Protein AF-A0A925JQQ2-F1 (afdb_monomer)

Foldseek 3Di:
DPPDPDDDDDPLPPWDWDDDPPDIDTDDDDDDPDDPVVVLCCVFPQVNCVVPPQWGWPHGRVDDDWIKIWGPPDPDIDIDIDD

Radius of gyration: 16.37 Å; Cα contacts (8 Å, |Δi|>4): 87; chains: 1; bounding box: 34×39×33 Å

Sequence (83 aa):
MTDREQYVPGPASDAGIQKDGEKWTLILVRELHHSPAMVWQALTDPAHLIEWAPFDADRNLAAVGPVKLSTVGTPTPQVSDTT

pLDDT: mean 92.25, std 8.77, range [50.53, 98.31]

Solvent-accessible surface area (backbone atoms only — not comparable to full-atom values): 5499 Å² total; per-residue (Å²): 131,83,81,74,77,82,87,77,81,75,80,75,76,72,58,44,78,48,76,58,91,90,48,77,43,84,40,79,76,78,93,65,101,60,56,70,69,58,52,50,42,48,75,21,33,42,89,45,23,66,80,73,49,71,34,47,48,81,56,56,63,82,55,91,72,69,50,47,38,35,48,61,93,52,98,60,92,48,73,47,77,48,127

Mean predicted aligned error: 5.81 Å

Secondary structure (DSSP, 8-state):
---PPP--PPP-TTEEEEEETTEEEEEE----SS-HHHHHHHHH-HHHHTTT-SEEESS-TTS-S--EEEETT-SS--EEE--

Structure (mmCIF, N/CA/C/O backbone):
data_AF-A0A925JQQ2-F1
#
_entry.id   AF-A0A925JQQ2-F1
#
loop_
_atom_site.group_PDB
_atom_site.id
_atom_site.type_symbol
_atom_site.label_atom_id
_atom_site.label_alt_id
_atom_site.label_comp_id
_atom_site.label_asym_id
_atom_site.label_entity_id
_atom_site.label_seq_id
_atom_site.pdbx_PDB_ins_code
_atom_site.Cartn_x
_atom_site.Cartn_y
_atom_site.Cartn_z
_atom_site.occupancy
_atom_site.B_iso_or_equiv
_atom_site.auth_seq_id
_atom_site.auth_comp_id
_atom_site.auth_asym_id
_atom_site.auth_atom_id
_atom_site.pdbx_PDB_model_num
ATOM 1 N N . MET A 1 1 ? 22.206 20.403 3.532 1.00 50.53 1 MET A N 1
ATOM 2 C CA . MET A 1 1 ? 21.090 19.523 3.927 1.00 50.53 1 MET A CA 1
ATOM 3 C C . MET A 1 1 ? 19.849 20.379 3.878 1.00 50.53 1 MET A C 1
ATOM 5 O O . MET A 1 1 ? 19.812 21.370 4.589 1.00 50.53 1 MET A O 1
ATOM 9 N N . THR A 1 2 ? 18.928 20.100 2.962 1.00 53.03 2 THR A N 1
ATOM 10 C CA . THR A 1 2 ? 17.643 20.803 2.906 1.00 53.03 2 THR A CA 1
ATOM 11 C C . THR A 1 2 ? 16.915 20.514 4.214 1.00 53.03 2 THR A C 1
ATOM 13 O O . THR A 1 2 ? 16.760 19.341 4.557 1.00 53.03 2 THR A O 1
ATOM 16 N N . ASP 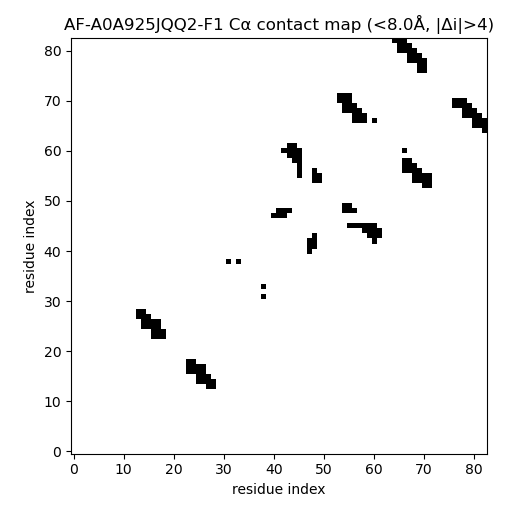A 1 3 ? 16.549 21.553 4.965 1.00 65.75 3 ASP A N 1
ATOM 17 C CA . ASP A 1 3 ? 15.676 21.406 6.129 1.00 65.75 3 ASP A CA 1
ATOM 18 C C . ASP A 1 3 ? 14.390 20.737 5.636 1.00 65.75 3 ASP A C 1
ATOM 20 O O . ASP A 1 3 ? 13.669 21.299 4.810 1.00 65.75 3 ASP A O 1
ATOM 24 N N . ARG A 1 4 ? 14.147 19.488 6.050 1.00 72.44 4 ARG A N 1
ATOM 25 C CA . ARG A 1 4 ? 12.849 18.857 5.810 1.00 72.44 4 ARG A CA 1
ATOM 26 C C . ARG A 1 4 ? 11.849 19.629 6.653 1.00 72.44 4 ARG A C 1
ATOM 28 O O . ARG A 1 4 ? 12.059 19.768 7.856 1.00 72.44 4 ARG A O 1
ATOM 35 N N . GLU A 1 5 ? 10.790 20.123 6.019 1.00 80.25 5 GLU A N 1
ATOM 36 C CA . GLU A 1 5 ? 9.694 20.773 6.730 1.00 80.25 5 GLU A CA 1
ATOM 37 C C . GLU A 1 5 ? 9.246 19.900 7.905 1.00 80.25 5 GLU A C 1
ATOM 39 O O . GLU A 1 5 ? 9.173 18.670 7.809 1.00 80.25 5 GLU A O 1
ATOM 44 N N . GLN A 1 6 ? 8.994 20.544 9.042 1.00 83.75 6 GLN A N 1
ATOM 45 C CA . GLN A 1 6 ? 8.578 19.846 10.244 1.00 83.75 6 GLN A CA 1
ATOM 46 C C . GLN A 1 6 ? 7.232 19.163 9.971 1.00 83.75 6 GLN A C 1
ATOM 48 O O . GLN A 1 6 ? 6.242 19.825 9.670 1.00 83.75 6 GLN A O 1
ATOM 53 N N . TYR A 1 7 ? 7.200 17.831 10.046 1.00 83.50 7 TYR A N 1
ATOM 54 C CA . TYR A 1 7 ? 5.987 17.057 9.796 1.00 83.50 7 TYR A CA 1
ATOM 55 C C . TYR A 1 7 ? 4.939 17.348 10.879 1.00 83.50 7 TYR A C 1
ATOM 57 O O . TYR A 1 7 ? 5.125 16.985 12.041 1.00 83.50 7 TYR A O 1
ATOM 65 N N . VAL A 1 8 ? 3.835 17.990 10.490 1.00 87.38 8 VAL A N 1
ATOM 66 C CA . VAL A 1 8 ? 2.677 18.257 11.353 1.00 87.38 8 VAL A CA 1
ATOM 67 C C . VAL A 1 8 ? 1.488 17.454 10.819 1.00 87.38 8 VAL A C 1
ATOM 69 O O . VAL A 1 8 ? 0.789 17.925 9.920 1.00 87.38 8 VAL A O 1
ATOM 72 N N . PRO A 1 9 ? 1.263 16.219 11.305 1.00 84.56 9 PRO A N 1
ATOM 73 C CA . PRO A 1 9 ? 0.135 15.422 10.847 1.00 84.56 9 PRO A CA 1
ATOM 74 C C . PRO A 1 9 ? -1.190 16.050 11.278 1.00 84.56 9 PRO A C 1
ATOM 76 O O . PRO A 1 9 ? -1.320 16.576 12.385 1.00 84.56 9 PRO A O 1
ATOM 79 N N . GLY A 1 10 ? -2.200 15.932 10.416 1.00 83.25 10 GLY A N 1
ATOM 80 C CA . GLY A 1 10 ? -3.583 16.191 10.800 1.00 83.25 10 GLY A CA 1
ATOM 81 C C . GLY A 1 10 ? -4.104 15.160 11.815 1.00 83.25 10 GLY A C 1
ATOM 82 O O . GLY A 1 10 ? -3.461 14.130 12.047 1.00 83.25 10 GLY A O 1
ATOM 83 N N . PRO A 1 11 ? -5.280 15.404 12.420 1.00 83.88 11 PRO A N 1
ATOM 84 C CA . PRO A 1 11 ? -5.940 14.405 13.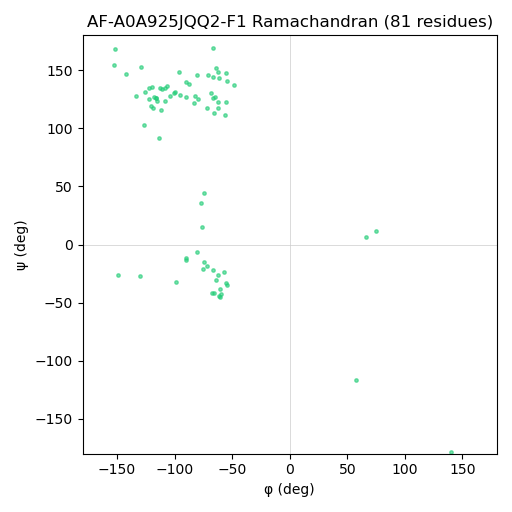257 1.00 83.88 11 PRO A CA 1
ATOM 85 C C . PRO A 1 11 ? -6.150 13.101 12.473 1.00 83.88 11 PRO A C 1
ATOM 87 O O . PRO A 1 11 ? -6.393 13.127 11.267 1.00 83.88 11 PRO A O 1
ATOM 90 N N . ALA A 1 12 ? -6.095 11.956 13.160 1.00 83.06 12 ALA A N 1
ATOM 91 C CA . ALA A 1 12 ? -6.340 10.632 12.578 1.00 83.06 12 ALA A CA 1
ATOM 92 C C . ALA A 1 12 ? -7.838 10.385 12.302 1.00 83.06 12 ALA A C 1
ATOM 94 O O . ALA A 1 12 ? -8.381 9.330 12.629 1.00 83.06 12 ALA A O 1
ATOM 95 N N . SER A 1 13 ? -8.517 11.385 11.742 1.00 80.62 13 SER A N 1
ATOM 96 C CA . SER A 1 13 ? -9.918 11.319 11.354 1.00 80.62 13 SER A CA 1
ATOM 97 C C . SER A 1 13 ? -10.149 10.118 10.432 1.00 80.62 13 SER A C 1
ATOM 99 O O . SER A 1 13 ? -9.294 9.769 9.610 1.00 80.62 13 SER A O 1
ATOM 101 N N . ASP A 1 14 ? -11.285 9.452 10.632 1.00 85.25 14 ASP A N 1
ATOM 102 C CA . AS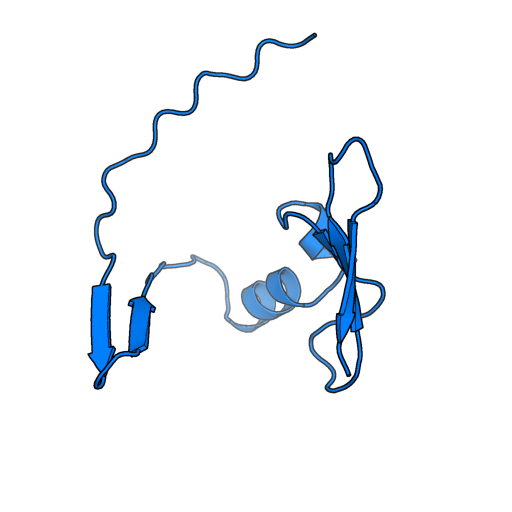P A 1 14 ? -11.716 8.245 9.911 1.00 85.25 14 ASP A CA 1
ATOM 103 C C . ASP A 1 14 ? -10.862 6.987 10.144 1.00 85.25 14 ASP A C 1
ATOM 105 O O . ASP A 1 14 ? -11.096 5.953 9.513 1.00 85.25 14 ASP A O 1
ATOM 109 N N . ALA A 1 15 ? -9.890 7.031 11.065 1.00 91.88 15 ALA A N 1
ATOM 110 C CA . ALA A 1 15 ? -9.206 5.829 11.519 1.00 91.88 15 ALA A CA 1
ATOM 111 C C . ALA A 1 15 ? -10.145 4.991 12.397 1.00 91.88 15 ALA A C 1
ATOM 113 O O . ALA A 1 15 ? -10.576 5.412 13.472 1.00 91.88 15 A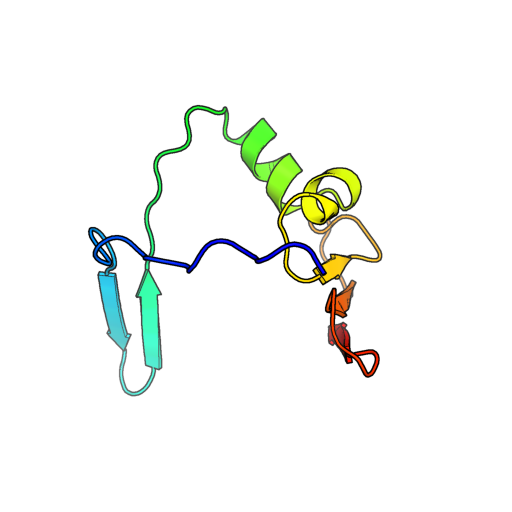LA A O 1
ATOM 114 N N . GLY A 1 16 ? -10.450 3.782 11.938 1.00 93.88 16 GLY A N 1
ATOM 115 C CA . GLY A 1 16 ? -11.179 2.780 12.702 1.00 93.88 16 GLY A CA 1
ATOM 116 C C . GLY A 1 16 ? -10.225 1.802 13.377 1.00 93.88 16 GLY A C 1
ATOM 117 O O . GLY A 1 16 ? -9.176 1.463 12.832 1.00 93.88 16 GLY A O 1
ATOM 118 N N . ILE A 1 17 ? -10.617 1.297 14.544 1.00 95.00 17 ILE A N 1
ATOM 119 C CA . ILE A 1 17 ? -9.958 0.157 15.183 1.00 95.00 17 ILE A CA 1
ATOM 120 C C . ILE A 1 17 ? -10.959 -0.978 15.354 1.00 95.00 17 ILE A C 1
ATOM 122 O O . ILE A 1 17 ? -12.094 -0.766 15.781 1.00 95.00 17 ILE A O 1
ATOM 126 N N . GLN A 1 18 ? -10.536 -2.192 15.027 1.00 96.81 18 GLN A N 1
ATOM 127 C CA . GLN A 1 18 ? -11.296 -3.410 15.287 1.00 96.81 18 GLN A CA 1
ATOM 128 C C . GLN A 1 18 ? -10.459 -4.351 16.144 1.00 96.81 18 GLN A C 1
ATOM 130 O O . GLN A 1 18 ? -9.268 -4.540 15.889 1.00 96.81 18 GLN A O 1
ATOM 135 N N . LYS A 1 19 ? -11.089 -4.929 17.167 1.00 97.25 19 LYS A N 1
ATOM 136 C CA . LYS A 1 19 ? -10.476 -5.916 18.053 1.00 97.25 19 LYS A CA 1
ATOM 137 C C . LYS A 1 19 ? -11.204 -7.245 17.907 1.00 97.25 19 LYS A C 1
ATOM 139 O O . LYS A 1 19 ? -12.414 -7.296 18.108 1.00 97.25 19 LYS A O 1
ATOM 144 N N . ASP A 1 20 ? -10.450 -8.296 17.615 1.00 96.00 20 ASP A N 1
ATOM 145 C CA . ASP A 1 20 ? -10.918 -9.680 17.576 1.00 96.00 20 ASP A CA 1
ATOM 146 C C . ASP A 1 20 ? -10.016 -10.532 18.479 1.00 96.00 20 ASP A C 1
ATOM 148 O O . ASP A 1 20 ? -8.857 -10.802 18.157 1.00 96.00 20 ASP A O 1
ATOM 152 N N . GLY A 1 21 ? -10.507 -10.864 19.677 1.00 95.69 21 GLY A N 1
ATOM 153 C CA . GLY A 1 21 ? -9.689 -11.480 20.724 1.00 95.69 21 GLY A CA 1
ATOM 154 C C . GLY A 1 21 ? -8.480 -10.610 21.089 1.00 95.69 21 GLY A C 1
ATOM 155 O O . GLY A 1 21 ? -8.637 -9.493 21.582 1.00 95.69 21 GLY A O 1
ATOM 156 N N . GLU A 1 22 ? -7.269 -11.113 20.849 1.00 96.62 22 GLU A N 1
ATOM 157 C CA . GLU A 1 22 ? -6.010 -10.376 21.051 1.00 96.62 22 GLU A CA 1
ATOM 158 C C . GLU A 1 22 ? -5.554 -9.593 19.809 1.00 96.62 22 GLU A C 1
ATOM 160 O O . GLU A 1 22 ? -4.653 -8.755 19.895 1.00 96.62 22 GLU A O 1
ATOM 165 N N . LYS A 1 23 ? -6.179 -9.832 18.650 1.00 96.69 23 LYS A N 1
ATOM 166 C CA . LYS A 1 23 ? -5.802 -9.206 17.386 1.00 96.69 23 LYS A CA 1
ATOM 167 C C . LYS A 1 23 ? -6.419 -7.817 17.272 1.00 96.69 23 LYS A C 1
ATOM 169 O O . LYS A 1 23 ? -7.632 -7.648 17.379 1.00 96.69 23 LYS A O 1
ATOM 174 N N . TRP A 1 24 ? -5.577 -6.833 16.981 1.00 97.12 24 TRP A N 1
ATOM 175 C CA . TRP A 1 24 ? -5.988 -5.465 16.681 1.00 97.12 24 TRP A CA 1
ATOM 176 C C . TRP A 1 24 ? -5.783 -5.166 15.200 1.00 97.12 24 TRP A C 1
ATOM 178 O O . TRP A 1 24 ? -4.739 -5.487 14.636 1.00 97.12 24 TRP A O 1
ATOM 188 N N . THR A 1 25 ? -6.776 -4.540 14.576 1.00 96.75 25 THR A N 1
ATOM 189 C CA . THR A 1 25 ? -6.733 -4.105 13.176 1.00 96.75 25 THR A CA 1
ATOM 190 C C . THR A 1 25 ? -6.979 -2.605 13.109 1.00 96.75 25 THR A C 1
ATOM 192 O O . THR A 1 25 ? -7.992 -2.124 13.615 1.00 96.75 25 THR A O 1
ATOM 195 N N . LEU A 1 26 ? -6.055 -1.880 12.478 1.00 95.38 26 LEU A N 1
ATOM 196 C CA . LEU A 1 26 ? -6.221 -0.477 12.110 1.00 95.38 26 LEU A CA 1
ATOM 197 C C . LEU A 1 26 ? -6.827 -0.407 10.705 1.00 95.38 26 LEU A C 1
ATOM 199 O O . LEU A 1 26 ? -6.294 -1.009 9.774 1.00 95.38 26 LEU A O 1
ATOM 203 N N . ILE A 1 27 ? -7.921 0.333 10.553 1.00 94.94 27 ILE A N 1
ATOM 204 C CA . ILE A 1 27 ? -8.615 0.530 9.279 1.00 94.94 27 ILE A CA 1
ATOM 205 C C . ILE A 1 27 ? -8.514 2.004 8.911 1.00 94.94 27 ILE A C 1
ATOM 207 O O . ILE A 1 27 ? -8.937 2.869 9.675 1.00 94.94 27 ILE A O 1
ATOM 211 N N . LEU A 1 28 ? -7.970 2.283 7.730 1.00 92.12 28 LEU A N 1
ATOM 212 C CA . LEU A 1 28 ? -7.878 3.625 7.165 1.00 92.12 28 LEU A CA 1
ATOM 213 C C . LEU A 1 28 ? -8.659 3.648 5.853 1.00 92.12 28 LEU A C 1
ATOM 215 O O . LEU A 1 28 ? -8.305 2.936 4.915 1.00 92.12 28 LEU A O 1
ATOM 219 N N . VAL A 1 29 ? -9.711 4.463 5.785 1.00 91.50 29 VAL A N 1
ATOM 220 C CA . VAL A 1 29 ? -10.477 4.681 4.551 1.00 91.50 29 VAL A CA 1
ATOM 221 C C . VAL A 1 29 ? -10.022 5.994 3.921 1.00 91.50 29 VAL A C 1
ATOM 223 O O . VAL A 1 29 ? -9.882 7.010 4.607 1.00 91.50 29 VAL A O 1
ATOM 226 N N . ARG A 1 30 ? -9.730 5.971 2.619 1.00 89.31 30 ARG A N 1
ATOM 227 C CA . ARG A 1 30 ? -9.330 7.149 1.843 1.00 89.31 30 ARG A CA 1
ATOM 228 C C . ARG A 1 30 ? -10.112 7.186 0.543 1.00 89.31 30 ARG A C 1
ATOM 230 O O . ARG A 1 30 ? -10.126 6.205 -0.197 1.00 89.31 30 ARG A O 1
ATOM 237 N N . GLU A 1 31 ? -10.736 8.323 0.270 1.00 91.69 31 GLU A N 1
ATOM 238 C CA . GLU A 1 31 ? -11.319 8.596 -1.038 1.00 91.69 31 GLU A CA 1
ATOM 239 C C . GLU A 1 31 ? -10.209 9.031 -1.995 1.00 91.69 31 GLU A C 1
ATOM 241 O O . GLU A 1 31 ? -9.449 9.956 -1.710 1.00 91.69 31 GLU A O 1
ATOM 246 N N . LEU A 1 32 ? -10.098 8.342 -3.130 1.00 94.06 32 LEU A N 1
ATOM 247 C CA . LEU A 1 32 ? -9.137 8.662 -4.178 1.00 94.06 32 LEU A CA 1
ATOM 248 C C . LEU A 1 32 ? -9.905 9.053 -5.436 1.00 94.06 32 LEU A C 1
ATOM 250 O O . LEU A 1 32 ? -10.719 8.283 -5.938 1.00 94.06 32 LEU A O 1
ATOM 254 N N . HIS A 1 33 ? -9.608 10.230 -5.985 1.00 96.69 33 HIS A N 1
ATOM 255 C CA . HIS A 1 33 ? -10.229 10.741 -7.215 1.00 96.69 33 HIS A CA 1
ATOM 256 C C . HIS A 1 33 ? -9.664 10.087 -8.492 1.00 96.69 33 HIS A C 1
ATOM 258 O O . HIS A 1 33 ? -9.498 10.738 -9.520 1.00 96.69 33 HIS A O 1
ATOM 264 N N . HIS A 1 34 ? -9.343 8.798 -8.419 1.00 96.94 34 HIS A N 1
ATOM 265 C CA . HIS A 1 34 ? -8.786 7.996 -9.502 1.00 96.94 34 HIS A CA 1
ATOM 266 C C . HIS A 1 34 ? -9.606 6.714 -9.655 1.00 96.94 34 HIS A C 1
ATOM 268 O O . HIS A 1 34 ? -10.204 6.223 -8.699 1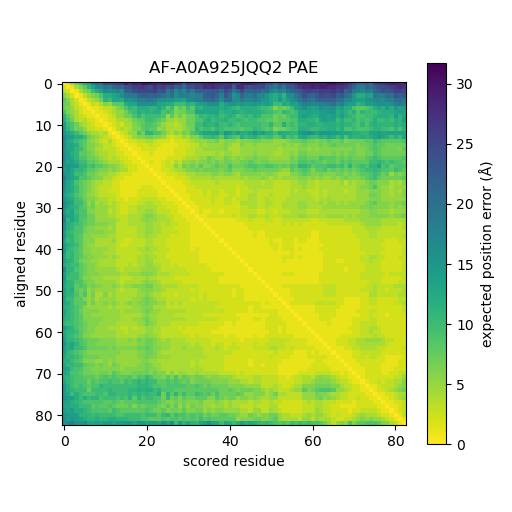.00 96.94 34 HIS A O 1
ATOM 274 N N . SER A 1 35 ? -9.639 6.154 -10.865 1.00 98.25 35 SER A N 1
ATOM 275 C CA . SER A 1 35 ? -10.307 4.874 -11.094 1.00 98.25 35 SER A CA 1
ATOM 276 C C . SER A 1 35 ? -9.608 3.748 -10.318 1.00 98.25 35 SER A C 1
ATOM 278 O O . SER A 1 35 ? -8.387 3.804 -10.130 1.00 98.25 35 SER A O 1
ATOM 280 N N . PRO A 1 36 ? -10.331 2.681 -9.929 1.00 97.94 36 PRO A N 1
ATOM 281 C CA . PRO A 1 36 ? -9.729 1.548 -9.228 1.00 97.94 36 PRO A CA 1
ATOM 282 C C . PRO A 1 36 ? -8.534 0.934 -9.965 1.00 97.94 36 PRO A C 1
ATOM 284 O O . PRO A 1 36 ? -7.572 0.527 -9.327 1.00 97.94 36 PRO A O 1
ATOM 287 N N . ALA A 1 37 ? -8.557 0.912 -11.302 1.00 98.19 37 ALA A N 1
ATOM 288 C CA . ALA A 1 37 ? -7.454 0.389 -12.106 1.00 98.19 37 ALA A CA 1
ATOM 289 C C . ALA A 1 37 ? -6.173 1.231 -11.972 1.00 98.19 37 ALA A C 1
ATOM 291 O O . ALA A 1 37 ? -5.089 0.670 -11.833 1.00 98.19 37 ALA A O 1
ATOM 292 N N . MET A 1 38 ? -6.295 2.564 -11.962 1.00 98.00 38 MET A N 1
ATOM 293 C CA . MET A 1 38 ? -5.143 3.454 -11.764 1.00 98.00 38 MET A CA 1
ATOM 294 C C . MET A 1 38 ? -4.585 3.334 -10.346 1.00 98.00 38 MET A C 1
ATOM 296 O O . MET A 1 38 ? -3.374 3.252 -10.165 1.00 98.00 38 MET A O 1
ATOM 300 N N . VAL A 1 39 ? -5.465 3.262 -9.341 1.00 97.75 39 VAL A N 1
ATOM 301 C CA . VAL A 1 39 ? -5.044 3.035 -7.951 1.00 97.75 39 VAL A CA 1
ATOM 302 C C . VAL A 1 39 ? -4.333 1.689 -7.827 1.00 97.75 39 VAL A C 1
ATOM 304 O O . VAL A 1 39 ? -3.269 1.613 -7.223 1.00 97.75 39 VAL A O 1
ATOM 307 N N . TRP A 1 40 ? -4.870 0.635 -8.441 1.00 97.94 40 TRP A N 1
ATOM 308 C CA . TRP A 1 40 ? -4.248 -0.685 -8.411 1.00 97.94 40 TRP A CA 1
ATOM 309 C C . TRP A 1 40 ? -2.845 -0.678 -9.021 1.00 97.94 40 TRP A C 1
ATOM 311 O O . TRP A 1 40 ? -1.924 -1.237 -8.429 1.00 97.94 40 TRP A O 1
ATOM 321 N N . GLN A 1 41 ? -2.650 0.004 -10.153 1.00 98.19 41 GLN A N 1
ATOM 322 C CA . GLN A 1 41 ? -1.324 0.162 -10.752 1.00 98.19 41 GLN A CA 1
ATOM 323 C C . GLN A 1 41 ? -0.363 0.894 -9.807 1.00 98.19 41 GLN A C 1
ATOM 325 O O . GLN A 1 41 ? 0.744 0.413 -9.584 1.00 98.19 41 GLN A O 1
ATOM 330 N N . ALA A 1 42 ? -0.804 1.988 -9.179 1.00 97.75 42 ALA A N 1
ATOM 331 C CA . ALA A 1 42 ? 0.015 2.748 -8.232 1.00 97.75 42 ALA A CA 1
ATOM 332 C C . ALA A 1 42 ? 0.438 1.943 -6.987 1.00 97.75 42 ALA A C 1
ATOM 334 O O . ALA A 1 42 ? 1.464 2.244 -6.377 1.00 97.75 42 ALA A O 1
ATOM 335 N N . LEU A 1 43 ? -0.346 0.924 -6.617 1.00 96.88 43 LEU A N 1
ATOM 336 C CA . LEU A 1 43 ? -0.075 0.028 -5.491 1.00 96.88 43 LEU A CA 1
ATOM 337 C C . LEU A 1 43 ? 0.753 -1.211 -5.866 1.00 96.88 43 LEU A C 1
ATOM 339 O O . LEU A 1 43 ? 1.201 -1.919 -4.965 1.00 96.88 43 LEU A O 1
ATOM 343 N N . THR A 1 44 ? 0.924 -1.522 -7.155 1.00 98.06 44 THR A N 1
ATOM 344 C CA . THR A 1 44 ? 1.486 -2.819 -7.579 1.00 98.06 44 THR A CA 1
ATOM 345 C C . THR A 1 44 ? 2.631 -2.742 -8.578 1.00 98.06 44 THR A C 1
ATOM 347 O O . THR A 1 44 ? 3.469 -3.645 -8.602 1.00 98.06 44 THR A O 1
ATOM 350 N N . ASP A 1 45 ? 2.697 -1.692 -9.391 1.00 98.31 45 ASP A N 1
ATOM 351 C CA . ASP A 1 45 ? 3.752 -1.489 -10.379 1.00 98.31 45 ASP A CA 1
ATOM 352 C C . ASP A 1 45 ? 4.998 -0.863 -9.717 1.00 98.31 45 ASP A C 1
ATOM 354 O O . ASP A 1 45 ? 4.894 0.239 -9.170 1.00 98.31 45 ASP A O 1
ATOM 358 N N . PRO A 1 46 ? 6.187 -1.500 -9.778 1.00 97.69 46 PRO A N 1
ATOM 359 C CA . PRO A 1 46 ? 7.413 -0.963 -9.187 1.00 97.69 46 PRO A CA 1
ATOM 360 C C . PRO A 1 46 ? 7.765 0.439 -9.687 1.00 97.69 46 PRO A C 1
ATOM 362 O O . PRO A 1 46 ? 8.265 1.253 -8.914 1.00 97.69 46 PRO A O 1
ATOM 365 N N . ALA A 1 47 ? 7.445 0.750 -10.950 1.00 97.50 47 ALA A N 1
ATOM 366 C CA . ALA A 1 47 ? 7.694 2.072 -11.521 1.00 97.50 47 ALA A CA 1
ATOM 367 C C . ALA A 1 47 ? 6.836 3.177 -10.881 1.00 97.50 47 ALA A C 1
ATOM 369 O O . ALA A 1 47 ? 7.201 4.344 -10.956 1.00 97.50 47 ALA A O 1
ATOM 370 N N . HIS A 1 48 ? 5.710 2.821 -10.258 1.00 97.62 48 HIS A N 1
ATOM 371 C CA . HIS A 1 48 ? 4.848 3.759 -9.539 1.00 97.62 48 HIS A CA 1
ATOM 372 C C . HIS A 1 48 ? 5.104 3.733 -8.028 1.00 97.62 48 HIS A C 1
ATOM 374 O O . HIS A 1 48 ? 4.979 4.763 -7.368 1.00 97.62 48 HIS A O 1
ATOM 380 N N . LEU A 1 49 ? 5.472 2.575 -7.470 1.00 97.25 49 LEU A N 1
ATOM 381 C CA . LEU A 1 49 ? 5.783 2.429 -6.045 1.00 97.25 49 LEU A CA 1
ATOM 382 C C . LEU A 1 49 ? 6.960 3.314 -5.620 1.00 97.25 49 LEU A C 1
ATOM 384 O O . LEU A 1 49 ? 6.889 3.912 -4.552 1.00 97.25 49 LEU A O 1
ATOM 388 N N . ILE A 1 50 ? 7.987 3.465 -6.463 1.00 94.69 50 ILE A N 1
ATOM 389 C CA . ILE A 1 50 ? 9.181 4.277 -6.160 1.00 94.69 50 ILE A CA 1
ATOM 390 C C . ILE A 1 50 ? 8.865 5.746 -5.821 1.00 94.69 50 ILE A C 1
ATOM 392 O O . ILE A 1 50 ? 9.633 6.404 -5.124 1.00 94.69 50 ILE A O 1
ATOM 396 N N . GLU A 1 51 ? 7.718 6.259 -6.274 1.00 94.94 51 GLU A N 1
ATOM 397 C CA . GLU A 1 51 ? 7.310 7.647 -6.042 1.00 94.94 51 GLU A CA 1
ATOM 398 C C . GLU A 1 51 ? 6.827 7.907 -4.607 1.00 94.94 51 GLU A C 1
ATOM 400 O O . GLU A 1 51 ? 6.804 9.055 -4.161 1.00 94.94 51 GLU A O 1
ATOM 405 N N . TRP A 1 52 ? 6.406 6.874 -3.866 1.00 94.12 52 TRP A N 1
ATOM 406 C CA . TRP A 1 52 ? 5.757 7.079 -2.563 1.00 94.12 52 TRP A CA 1
ATOM 407 C C . TRP A 1 52 ? 5.972 5.964 -1.535 1.00 94.12 52 TRP A C 1
ATOM 409 O O . TRP A 1 52 ? 5.870 6.218 -0.331 1.00 94.12 52 TRP A O 1
ATOM 419 N N . ALA A 1 53 ? 6.224 4.732 -1.971 1.00 95.81 53 ALA A N 1
ATOM 420 C CA . ALA A 1 53 ? 6.369 3.598 -1.079 1.00 95.81 53 ALA A CA 1
ATOM 421 C C . ALA A 1 53 ? 7.690 3.697 -0.300 1.00 95.81 53 ALA A C 1
ATOM 423 O O . ALA A 1 53 ? 8.711 4.133 -0.831 1.00 95.81 53 ALA A O 1
ATOM 424 N N . PRO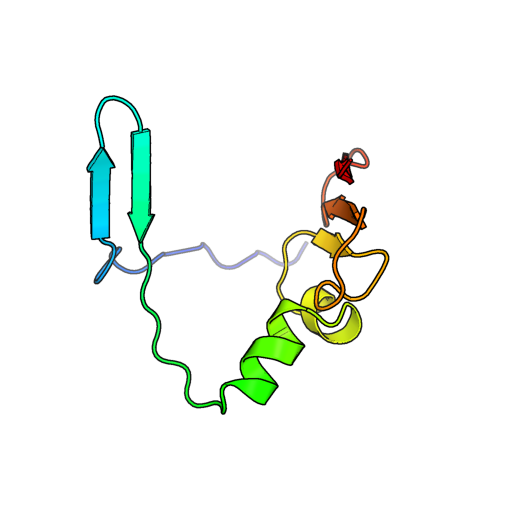 A 1 54 ? 7.723 3.237 0.959 1.00 94.56 54 PRO A N 1
ATOM 425 C CA . PRO A 1 54 ? 8.951 3.208 1.746 1.00 94.56 54 PRO A CA 1
ATOM 426 C C . PRO A 1 54 ? 9.895 2.058 1.337 1.00 94.56 54 PRO A C 1
ATOM 428 O O . PRO A 1 54 ? 10.807 1.719 2.094 1.00 94.56 54 PR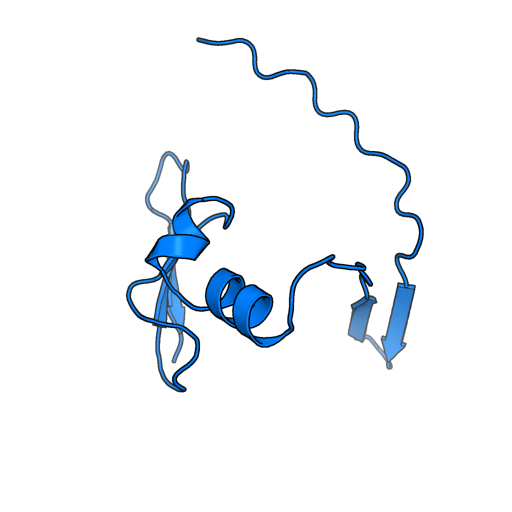O A O 1
ATOM 431 N N . PHE A 1 55 ? 9.679 1.432 0.178 1.00 95.81 55 PHE A N 1
ATOM 432 C CA . PHE A 1 55 ? 10.468 0.316 -0.328 1.00 95.81 55 PHE A CA 1
ATOM 433 C C . PHE A 1 55 ? 10.457 0.243 -1.860 1.00 95.81 55 PHE A C 1
ATOM 435 O O . PHE A 1 55 ? 9.476 0.621 -2.499 1.00 95.81 55 PHE A O 1
ATOM 442 N N . ASP A 1 56 ? 11.509 -0.355 -2.414 1.00 95.81 56 ASP A N 1
ATOM 443 C CA . ASP A 1 56 ? 11.546 -0.850 -3.789 1.00 95.81 56 ASP A CA 1
ATOM 444 C C . ASP A 1 56 ? 11.080 -2.311 -3.834 1.00 95.81 56 ASP A C 1
ATOM 446 O O . ASP A 1 56 ? 11.449 -3.113 -2.969 1.00 95.81 56 ASP A O 1
ATOM 450 N N . ALA A 1 57 ? 10.303 -2.667 -4.858 1.00 97.25 57 ALA A N 1
ATOM 451 C CA . ALA A 1 57 ? 9.898 -4.041 -5.148 1.00 97.25 57 ALA A CA 1
ATOM 452 C C . ALA A 1 57 ? 10.656 -4.582 -6.368 1.00 97.25 57 ALA A C 1
ATOM 454 O O . ALA A 1 57 ? 10.767 -3.903 -7.389 1.00 97.25 57 ALA A O 1
ATOM 455 N N . ASP A 1 58 ? 11.144 -5.821 -6.291 1.00 96.94 58 ASP A N 1
ATOM 456 C CA . ASP A 1 58 ? 11.892 -6.463 -7.382 1.00 96.94 58 ASP A CA 1
ATOM 457 C C . ASP A 1 58 ? 11.015 -6.909 -8.567 1.00 96.94 58 ASP A C 1
ATOM 459 O O . ASP A 1 58 ? 11.521 -7.194 -9.655 1.00 96.94 58 ASP A O 1
ATOM 463 N N . ARG A 1 59 ? 9.694 -6.956 -8.372 1.00 97.44 59 ARG A N 1
ATOM 464 C CA . ARG A 1 59 ? 8.705 -7.339 -9.384 1.00 97.44 59 ARG A CA 1
ATOM 465 C C . ARG A 1 59 ? 7.354 -6.678 -9.134 1.00 97.44 59 ARG A C 1
ATOM 467 O O . ARG A 1 59 ? 7.081 -6.157 -8.058 1.00 97.44 59 ARG A O 1
ATOM 474 N N . ASN A 1 60 ? 6.474 -6.771 -10.129 1.00 98.00 60 ASN A N 1
ATOM 475 C CA . ASN A 1 60 ? 5.093 -6.320 -10.003 1.00 98.00 60 ASN A CA 1
ATOM 476 C C . ASN A 1 60 ? 4.316 -7.154 -8.968 1.00 98.00 60 ASN A C 1
ATOM 478 O O . ASN A 1 60 ? 4.273 -8.386 -9.066 1.00 98.00 60 ASN A O 1
ATOM 482 N N . LEU A 1 61 ? 3.691 -6.464 -8.008 1.00 97.81 61 LEU A N 1
ATOM 483 C CA . LEU A 1 61 ? 2.961 -7.050 -6.878 1.00 97.81 61 LEU A CA 1
ATOM 484 C C . LEU A 1 61 ? 1.540 -7.513 -7.237 1.00 97.81 61 LEU A C 1
ATOM 486 O O . LEU A 1 61 ? 0.872 -8.136 -6.416 1.00 97.81 61 LEU A O 1
ATOM 490 N N . ALA A 1 62 ? 1.060 -7.241 -8.453 1.00 97.56 62 ALA A N 1
ATOM 491 C CA . ALA A 1 62 ? -0.241 -7.717 -8.924 1.00 97.56 62 ALA A CA 1
ATOM 492 C C . ALA A 1 62 ? -0.248 -9.230 -9.200 1.00 97.56 62 ALA A C 1
ATOM 494 O O . ALA A 1 62 ? -1.315 -9.837 -9.292 1.00 97.56 62 ALA A O 1
ATOM 495 N N . ALA A 1 63 ? 0.928 -9.845 -9.353 1.00 96.75 63 ALA A N 1
ATOM 496 C CA . ALA A 1 63 ? 1.071 -11.277 -9.566 1.00 96.75 63 ALA A CA 1
ATOM 497 C C . ALA A 1 63 ? 1.456 -11.984 -8.263 1.00 96.75 63 ALA A C 1
ATOM 499 O O . ALA A 1 63 ? 2.430 -11.617 -7.611 1.00 96.75 63 ALA A O 1
ATOM 500 N N . VAL A 1 64 ? 0.731 -13.055 -7.933 1.00 96.06 64 VAL A N 1
ATOM 501 C CA . VAL A 1 64 ? 1.002 -13.882 -6.750 1.00 96.06 64 VAL A CA 1
ATOM 502 C C . VAL A 1 64 ? 2.398 -14.515 -6.832 1.00 96.06 64 VAL A C 1
ATOM 504 O O . VAL A 1 64 ? 2.862 -14.919 -7.905 1.00 96.06 64 VAL A O 1
ATOM 507 N N . GLY A 1 65 ? 3.062 -14.616 -5.684 1.00 95.62 65 GLY A N 1
ATOM 508 C CA . GLY A 1 65 ? 4.320 -15.333 -5.504 1.00 95.62 65 GLY A CA 1
ATOM 509 C C . GLY A 1 65 ? 5.292 -14.589 -4.588 1.00 95.62 65 GLY A C 1
ATOM 510 O O . GLY A 1 65 ? 4.960 -13.508 -4.099 1.00 95.62 65 GLY A O 1
ATOM 511 N N . PRO A 1 66 ? 6.490 -15.155 -4.375 1.00 97.12 66 PRO A N 1
ATOM 512 C CA . PRO A 1 66 ? 7.521 -14.523 -3.566 1.00 97.12 66 PRO A CA 1
ATOM 513 C C . PRO A 1 66 ? 7.954 -13.190 -4.186 1.00 97.12 66 PRO A C 1
ATOM 515 O O . PRO A 1 66 ? 7.939 -13.022 -5.414 1.00 97.12 66 PRO A O 1
ATOM 518 N N . VAL A 1 67 ? 8.335 -12.262 -3.312 1.00 97.06 67 VAL A N 1
ATOM 519 C CA . VAL A 1 67 ? 8.800 -10.911 -3.638 1.00 97.06 67 VAL A CA 1
ATOM 520 C C . VAL A 1 67 ? 9.921 -10.523 -2.685 1.00 97.06 67 VAL A C 1
ATOM 522 O O . VAL A 1 67 ? 9.903 -10.906 -1.506 1.00 97.06 67 VAL A O 1
ATOM 525 N N . LYS A 1 68 ? 10.8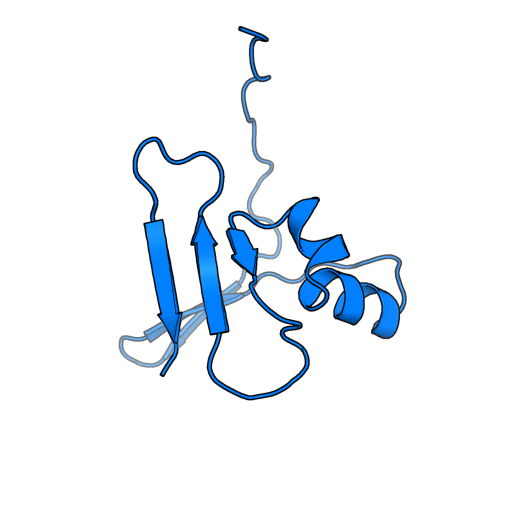61 -9.734 -3.196 1.00 97.38 68 LYS A N 1
ATOM 526 C CA . LYS A 1 68 ? 11.913 -9.091 -2.423 1.00 97.38 68 LYS A CA 1
ATOM 527 C C . LYS A 1 68 ? 11.640 -7.592 -2.325 1.00 97.38 68 LYS A C 1
ATOM 529 O O . LYS A 1 68 ? 11.529 -6.904 -3.339 1.00 97.38 68 LYS A O 1
ATOM 534 N N . LEU A 1 69 ? 11.564 -7.082 -1.098 1.00 96.88 69 LEU A N 1
ATOM 535 C CA . LEU A 1 69 ? 11.349 -5.662 -0.805 1.00 96.88 69 LEU A CA 1
ATOM 536 C C . LEU A 1 69 ? 12.599 -5.057 -0.166 1.00 96.88 69 LEU A C 1
ATOM 538 O O . LEU A 1 69 ? 13.167 -5.658 0.748 1.00 96.88 69 LEU A O 1
ATOM 542 N N . SER A 1 70 ? 13.016 -3.875 -0.619 1.00 96.44 70 SER A N 1
ATOM 543 C CA . SER A 1 70 ? 14.193 -3.166 -0.092 1.00 96.44 70 SER A CA 1
ATOM 544 C C . SER A 1 70 ? 13.795 -1.803 0.465 1.00 96.44 70 SER A C 1
ATOM 546 O O . SER A 1 70 ? 13.294 -0.972 -0.283 1.00 96.44 70 SER A O 1
ATOM 548 N N . THR A 1 71 ? 14.009 -1.554 1.757 1.00 95.75 71 THR A N 1
ATOM 549 C CA . THR A 1 71 ? 13.616 -0.287 2.399 1.00 95.75 71 THR A CA 1
ATOM 550 C C . THR A 1 71 ? 14.465 0.879 1.893 1.00 95.75 71 THR A C 1
ATOM 552 O O . THR A 1 71 ? 15.697 0.813 1.912 1.00 95.75 71 THR A O 1
ATOM 555 N N . VAL A 1 72 ? 13.820 1.976 1.492 1.00 92.56 72 VAL A N 1
ATOM 556 C CA . VAL A 1 72 ? 14.520 3.174 1.003 1.00 92.56 72 VAL A CA 1
ATOM 557 C C . VAL A 1 72 ? 15.034 4.038 2.158 1.00 92.56 72 VAL A C 1
ATOM 559 O O . VAL A 1 72 ? 14.406 4.162 3.209 1.00 92.56 72 VAL A O 1
ATOM 562 N N . GLY A 1 73 ? 16.186 4.684 1.968 1.00 86.94 73 GLY A N 1
ATOM 563 C CA . GLY A 1 73 ? 16.704 5.687 2.907 1.00 86.94 73 GLY A CA 1
ATOM 564 C C . GLY A 1 73 ? 17.291 5.146 4.217 1.00 86.94 73 GLY A C 1
ATOM 565 O O . GLY A 1 73 ? 17.559 5.940 5.122 1.00 86.94 73 GLY A O 1
ATOM 566 N N . THR A 1 74 ? 17.524 3.835 4.340 1.00 88.88 74 THR A N 1
ATOM 567 C CA . THR A 1 74 ? 18.184 3.248 5.515 1.00 88.88 74 THR A CA 1
ATOM 568 C C . THR A 1 74 ? 19.716 3.244 5.355 1.00 88.88 74 THR A C 1
ATOM 570 O O . THR A 1 74 ? 20.217 2.917 4.280 1.00 88.88 74 THR A O 1
ATOM 573 N N . PRO A 1 75 ? 20.506 3.568 6.404 1.00 88.62 75 PRO A N 1
ATOM 574 C CA . PRO A 1 75 ? 21.977 3.559 6.323 1.00 88.62 75 PRO A CA 1
ATOM 575 C C . PRO A 1 75 ? 22.566 2.168 6.067 1.00 88.62 75 PRO A C 1
ATOM 577 O O . PRO A 1 75 ? 23.625 2.025 5.462 1.00 88.62 75 PRO A O 1
ATOM 580 N N . THR A 1 76 ? 21.882 1.138 6.559 1.00 93.06 76 THR A N 1
ATOM 581 C CA . THR A 1 76 ? 22.201 -0.266 6.312 1.00 93.06 76 THR A CA 1
ATOM 582 C C . THR A 1 76 ? 21.094 -0.852 5.443 1.00 93.06 76 THR A C 1
ATOM 584 O O . THR A 1 76 ? 19.923 -0.612 5.755 1.00 93.06 76 THR A O 1
ATOM 587 N N . PRO A 1 77 ? 21.418 -1.609 4.379 1.00 91.81 77 PRO A N 1
ATOM 588 C CA . PRO A 1 77 ? 20.404 -2.240 3.544 1.00 91.81 77 PRO A CA 1
ATOM 589 C C . PRO A 1 77 ? 19.471 -3.122 4.379 1.00 91.81 77 PRO A C 1
ATOM 591 O O . PRO A 1 77 ? 19.930 -4.033 5.069 1.00 91.81 77 PRO A O 1
ATOM 594 N N . GLN A 1 78 ? 18.168 -2.846 4.318 1.00 94.50 78 GLN A N 1
ATOM 595 C CA . GLN A 1 78 ? 17.135 -3.695 4.904 1.00 94.50 78 GLN A CA 1
ATOM 596 C C . GLN A 1 78 ? 16.324 -4.320 3.780 1.00 94.50 78 GLN A C 1
ATOM 598 O O . GLN A 1 78 ? 15.673 -3.620 3.009 1.00 94.50 78 GLN A O 1
ATOM 603 N N . VAL A 1 79 ? 16.406 -5.642 3.686 1.00 94.94 79 VAL A N 1
ATOM 604 C CA . VAL A 1 79 ? 15.802 -6.433 2.620 1.00 94.94 79 VAL A CA 1
ATOM 605 C C . VAL A 1 79 ? 14.935 -7.508 3.255 1.00 94.94 79 VAL A C 1
ATOM 607 O O . VAL A 1 79 ? 15.383 -8.187 4.179 1.00 94.94 79 VAL A O 1
ATOM 610 N N . SER A 1 80 ? 13.704 -7.640 2.771 1.00 94.19 80 SER A N 1
ATOM 611 C CA . SER A 1 80 ? 12.764 -8.681 3.187 1.00 94.19 80 SER A CA 1
ATOM 612 C C . SER A 1 80 ? 12.417 -9.568 2.000 1.00 94.19 80 SER A C 1
ATOM 614 O O . SER A 1 80 ? 11.975 -9.064 0.970 1.00 94.19 80 SER A O 1
ATOM 616 N N . ASP A 1 81 ? 12.582 -10.876 2.166 1.00 93.94 81 ASP A N 1
ATOM 617 C CA . ASP A 1 81 ? 12.165 -11.890 1.202 1.00 93.94 81 ASP A CA 1
ATOM 618 C C . ASP A 1 81 ? 10.893 -12.575 1.716 1.00 93.94 81 ASP A C 1
ATOM 620 O O . ASP A 1 81 ? 10.836 -13.026 2.863 1.00 93.94 81 ASP A O 1
ATOM 624 N N . THR A 1 82 ? 9.860 -12.635 0.877 1.00 90.12 82 THR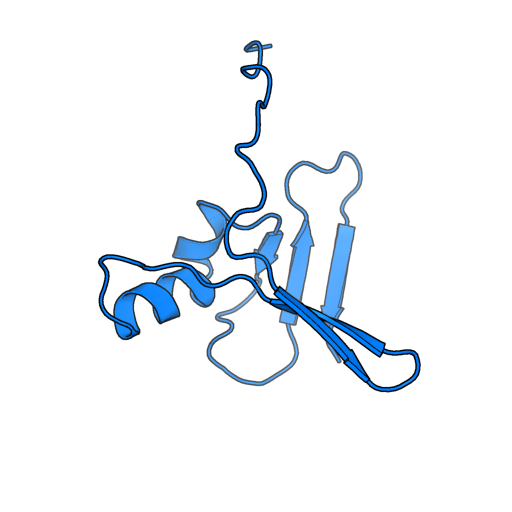 A N 1
ATOM 625 C CA . THR A 1 82 ? 8.597 -13.309 1.213 1.00 90.12 82 THR A CA 1
ATOM 626 C C . THR A 1 82 ? 8.624 -14.737 0.672 1.00 90.12 82 THR A C 1
ATOM 628 O O . THR A 1 82 ? 8.932 -14.925 -0.503 1.00 90.12 82 THR A O 1
ATOM 631 N N . THR A 1 83 ? 8.322 -15.727 1.516 1.00 86.31 83 THR A N 1
ATOM 632 C CA . THR A 1 83 ? 8.191 -17.155 1.146 1.00 86.31 83 THR A CA 1
ATOM 633 C C . THR A 1 83 ? 6.847 -17.509 0.534 1.00 86.31 83 THR A C 1
ATOM 635 O O . THR A 1 83 ? 5.828 -16.960 1.008 1.00 86.31 83 THR A O 1
#